Protein AF-A0A928YJD4-F1 (afdb_monomer_lite)

Sequence (168 aa):
MKFSKYKKFLGIEYGDNFQVTIYLFGLRLRGRCLYNLFFGNPLKTNCSIFNLDELLKKKTLFLHPVGVCIAKDAKIGENCSINQNVTIGRGASGFSTIGNNVQIYSGAVIIGDIIIGDNAIIGANAVVTKDVAAKTVVAGVPAKYIREVKDEEIENYLSFHRSKFKNK

Radius of gyration: 21.77 Å; chains: 1; bounding box: 72×55×38 Å

pLDDT: mean 80.34, std 22.34, range [26.28, 98.81]

Secondary structure (DSSP, 8-state):
--------SSEEEEETTTEEEEEETTEEEEES-SHHHHS--HHHHS-EETTHHHHHHTT-EEES-TT-EE-TT-EE-SS-EEETT-EEEB-SS-B-EE-TT-EE-TT-EEESS-EE-TT-EE-TT-EE-S-B-TTEEEETTTTEEEEEPPHHHHHHHHHHHHHHHTT-

Structure (mmCIF, N/CA/C/O backbone):
data_AF-A0A928YJD4-F1
#
_entry.id   AF-A0A928YJD4-F1
#
loop_
_atom_site.group_PDB
_atom_site.id
_atom_site.type_symbol
_atom_site.label_atom_id
_atom_site.label_alt_id
_atom_site.label_comp_id
_atom_site.label_asym_id
_atom_site.label_entity_id
_atom_site.label_seq_id
_atom_site.pdbx_PDB_ins_code
_atom_site.Cartn_x
_atom_site.Cartn_y
_atom_site.Cartn_z
_atom_site.occupancy
_atom_site.B_iso_or_equiv
_atom_site.auth_seq_id
_atom_site.auth_comp_id
_atom_site.auth_asym_id
_atom_site.auth_atom_id
_atom_site.pdbx_PDB_model_num
ATOM 1 N N . MET A 1 1 ? 54.252 40.297 3.773 1.00 35.91 1 MET A N 1
ATOM 2 C CA . MET A 1 1 ? 54.087 39.694 5.115 1.00 35.91 1 MET A CA 1
ATOM 3 C C . MET A 1 1 ? 53.262 38.421 4.966 1.00 35.91 1 MET A C 1
ATOM 5 O O . MET A 1 1 ? 52.223 38.463 4.321 1.00 35.91 1 MET A O 1
ATOM 9 N N . LYS A 1 2 ? 53.789 37.283 5.422 1.00 29.70 2 LYS A N 1
ATOM 10 C CA . LYS A 1 2 ? 53.313 35.918 5.141 1.00 29.70 2 LYS A CA 1
ATOM 11 C C . LYS A 1 2 ? 52.418 35.398 6.287 1.00 29.70 2 LYS A C 1
ATOM 13 O O . LYS A 1 2 ? 52.739 35.638 7.441 1.00 29.70 2 LYS A O 1
ATOM 18 N N . PHE A 1 3 ? 51.398 34.625 5.893 1.00 30.58 3 PHE A N 1
ATOM 19 C CA . PHE A 1 3 ? 50.602 33.597 6.602 1.00 30.58 3 PHE A CA 1
ATOM 20 C C . PHE A 1 3 ? 49.671 33.944 7.782 1.00 30.58 3 PHE A C 1
ATOM 22 O O . PHE A 1 3 ? 50.121 34.328 8.851 1.00 30.58 3 PHE A O 1
ATOM 29 N N . SER A 1 4 ? 48.375 33.625 7.597 1.00 26.28 4 SER A N 1
ATOM 30 C CA . SER A 1 4 ? 47.417 32.992 8.544 1.00 26.28 4 SER A CA 1
ATOM 31 C C . SER A 1 4 ? 46.006 33.197 7.953 1.00 26.28 4 SER A C 1
ATOM 33 O O . SER A 1 4 ? 45.626 34.330 7.696 1.00 26.28 4 SER A O 1
ATOM 35 N N . LYS A 1 5 ? 45.166 32.226 7.578 1.00 29.05 5 LYS A N 1
ATOM 36 C CA . LYS A 1 5 ? 44.836 30.898 8.107 1.00 29.05 5 LYS A CA 1
ATOM 37 C C . LYS A 1 5 ? 44.146 30.125 6.966 1.00 29.05 5 LYS A C 1
ATOM 39 O O . LYS A 1 5 ? 43.297 30.692 6.281 1.00 29.05 5 LYS A O 1
ATOM 44 N N . TYR A 1 6 ? 44.511 28.862 6.770 1.00 37.88 6 TYR A N 1
ATOM 45 C CA . TYR A 1 6 ? 43.876 27.883 5.879 1.00 37.88 6 TYR A CA 1
ATOM 46 C C . TYR A 1 6 ? 42.347 28.083 5.738 1.00 37.88 6 TYR A C 1
ATOM 48 O O . TYR A 1 6 ? 41.599 27.841 6.683 1.00 37.88 6 TYR A O 1
ATOM 56 N N . LYS A 1 7 ? 41.868 28.530 4.568 1.00 35.06 7 LYS A N 1
ATOM 57 C CA . LYS A 1 7 ? 40.436 28.707 4.262 1.00 35.06 7 LYS A CA 1
ATOM 58 C C . LYS A 1 7 ? 40.014 27.665 3.224 1.00 35.06 7 LYS A C 1
ATOM 60 O O . LYS A 1 7 ? 40.430 27.746 2.077 1.00 35.06 7 LYS A O 1
ATOM 65 N N . LYS A 1 8 ? 39.169 26.722 3.661 1.00 44.34 8 LYS A N 1
ATOM 66 C CA . LYS A 1 8 ? 38.618 25.555 2.935 1.00 44.34 8 LYS A CA 1
ATOM 67 C C . LYS A 1 8 ? 39.629 24.431 2.659 1.00 44.34 8 LYS A C 1
ATOM 69 O O . LYS A 1 8 ? 39.997 24.166 1.524 1.00 44.34 8 LYS A O 1
ATOM 74 N N . PHE A 1 9 ? 40.032 23.735 3.724 1.00 40.22 9 PHE A N 1
ATOM 75 C CA . PHE A 1 9 ? 40.804 22.486 3.631 1.00 40.22 9 PHE A CA 1
ATOM 76 C C . PHE A 1 9 ? 39.938 21.270 3.221 1.00 40.22 9 PHE A C 1
ATOM 78 O O . PHE A 1 9 ? 40.471 20.263 2.780 1.00 40.22 9 PHE A O 1
ATOM 85 N N . LEU A 1 10 ? 38.607 21.391 3.281 1.00 41.84 10 LEU A N 1
ATOM 86 C CA . LEU A 1 10 ? 37.618 20.537 2.614 1.00 41.84 10 LEU A CA 1
ATOM 87 C C . LEU A 1 10 ? 36.342 21.368 2.421 1.00 41.84 10 LEU A C 1
ATOM 89 O O . LEU A 1 10 ? 35.872 22.007 3.362 1.00 41.84 10 LEU A O 1
ATOM 93 N N . GLY A 1 11 ? 35.801 21.401 1.205 1.00 51.91 11 GLY A N 1
ATOM 94 C CA . GLY A 1 11 ? 34.520 22.043 0.900 1.00 51.91 11 GLY A CA 1
ATOM 95 C C . GLY A 1 11 ? 33.607 21.068 0.166 1.00 51.91 11 GLY A C 1
ATOM 96 O O . GLY A 1 11 ? 34.060 20.409 -0.772 1.00 51.91 11 GLY A O 1
ATOM 97 N N . ILE A 1 12 ? 32.349 20.975 0.600 1.00 52.62 12 ILE A N 1
ATOM 98 C CA . ILE A 1 12 ? 31.323 20.109 0.005 1.00 52.62 12 ILE A CA 1
ATOM 99 C C . ILE A 1 12 ? 30.149 20.988 -0.430 1.00 52.62 12 ILE A C 1
ATOM 101 O O . ILE A 1 12 ? 29.623 21.756 0.374 1.00 52.62 12 ILE A O 1
ATOM 105 N N . GLU A 1 13 ? 29.750 20.869 -1.695 1.00 52.25 13 GLU A N 1
ATOM 106 C CA . GLU A 1 13 ? 28.587 21.554 -2.276 1.00 52.25 13 GLU A CA 1
ATOM 107 C C . GLU A 1 13 ? 27.584 20.516 -2.813 1.00 52.25 13 GLU A C 1
ATOM 109 O O . GLU A 1 13 ? 27.987 19.525 -3.436 1.00 52.25 13 GLU A O 1
ATOM 114 N N . TYR A 1 14 ? 26.287 20.753 -2.580 1.00 47.59 14 TYR A N 1
ATOM 115 C CA . TYR A 1 14 ? 25.173 19.866 -2.950 1.00 47.59 14 TYR A CA 1
ATOM 116 C C . TYR A 1 14 ? 24.303 20.509 -4.040 1.00 47.59 14 TYR A C 1
ATOM 118 O O . TYR A 1 14 ? 24.065 21.714 -3.991 1.00 47.59 14 TYR A O 1
ATOM 126 N N . GLY A 1 15 ? 23.817 19.717 -5.003 1.00 44.88 15 GLY A N 1
ATOM 127 C CA . GLY A 1 15 ? 22.905 20.180 -6.060 1.00 44.88 15 GLY A CA 1
ATOM 128 C C . GLY A 1 15 ? 21.689 19.273 -6.264 1.00 44.88 15 GLY A C 1
ATOM 129 O O . GLY A 1 15 ? 21.707 18.102 -5.880 1.00 44.88 15 GLY A O 1
ATOM 130 N N . ASP A 1 16 ? 20.664 19.803 -6.933 1.00 39.81 16 ASP A N 1
ATOM 131 C CA . ASP A 1 16 ? 19.288 19.267 -7.009 1.00 39.81 16 ASP A CA 1
ATOM 132 C C . ASP A 1 16 ? 19.134 17.868 -7.647 1.00 39.81 16 ASP A C 1
ATOM 134 O O . ASP A 1 16 ? 18.070 17.263 -7.580 1.00 39.81 16 ASP A O 1
ATOM 138 N N . ASN A 1 17 ? 20.204 17.304 -8.219 1.00 43.38 17 ASN A N 1
ATOM 139 C CA . ASN A 1 17 ? 20.216 16.003 -8.902 1.00 43.38 17 ASN A CA 1
ATOM 140 C C . ASN A 1 17 ? 21.180 14.986 -8.261 1.00 43.38 17 ASN A C 1
ATOM 142 O O . ASN A 1 17 ? 21.879 14.262 -8.972 1.00 43.38 17 ASN A O 1
ATOM 146 N N . PHE A 1 18 ? 21.259 14.950 -6.924 1.00 51.97 18 PHE A N 1
ATOM 147 C CA . PHE A 1 18 ? 22.131 14.032 -6.162 1.00 51.97 18 PHE A CA 1
ATOM 148 C C . PHE A 1 18 ? 23.622 14.129 -6.532 1.00 51.97 18 PHE A C 1
ATOM 150 O O . PHE A 1 18 ? 24.382 13.170 -6.397 1.00 51.97 18 PHE A O 1
ATOM 157 N N . GLN A 1 19 ? 24.056 15.292 -7.016 1.00 48.22 19 GLN A N 1
ATOM 158 C CA . GLN A 1 19 ? 25.456 15.534 -7.339 1.00 48.22 19 GLN A CA 1
ATOM 159 C C . GLN A 1 19 ? 26.163 16.112 -6.119 1.00 48.22 19 GLN A C 1
ATOM 161 O O . GLN A 1 19 ? 25.712 17.108 -5.551 1.00 48.22 19 GLN A O 1
ATOM 166 N N . VAL A 1 20 ? 27.289 15.501 -5.753 1.00 48.06 20 VAL A N 1
ATOM 167 C CA . VAL A 1 20 ? 28.187 16.025 -4.723 1.00 48.06 20 VAL A CA 1
ATOM 168 C C . VAL A 1 20 ? 29.461 16.491 -5.412 1.00 48.06 20 VAL A C 1
ATOM 170 O O . VAL A 1 20 ? 30.104 15.730 -6.141 1.00 48.06 20 VAL A O 1
ATOM 173 N N . THR A 1 21 ? 29.815 17.760 -5.204 1.00 52.34 21 THR A N 1
ATOM 174 C CA . THR A 1 21 ? 31.111 18.297 -5.633 1.00 52.34 21 THR A CA 1
ATOM 175 C C . THR A 1 21 ? 32.019 18.396 -4.417 1.00 52.34 21 THR A C 1
ATOM 177 O O . THR A 1 21 ? 31.687 19.082 -3.450 1.00 52.34 21 THR A O 1
ATOM 180 N N . ILE A 1 22 ? 33.162 17.710 -4.476 1.00 60.25 22 ILE A N 1
ATOM 181 C CA . ILE A 1 22 ? 34.189 17.750 -3.433 1.00 60.25 22 ILE A CA 1
ATOM 182 C C . ILE A 1 22 ? 35.367 18.560 -3.962 1.00 60.25 22 ILE A C 1
ATOM 184 O O . ILE A 1 22 ? 35.885 18.279 -5.047 1.00 60.25 22 ILE A O 1
ATOM 188 N N . TYR A 1 23 ? 35.796 19.549 -3.179 1.00 60.91 23 TYR A N 1
ATOM 189 C CA . TYR A 1 23 ? 37.027 20.292 -3.430 1.00 60.91 23 TYR A CA 1
ATOM 190 C C . TYR A 1 23 ? 38.121 19.748 -2.515 1.00 60.91 23 TYR A C 1
ATOM 192 O O . TYR A 1 23 ? 38.160 20.066 -1.324 1.00 60.91 23 TYR A O 1
ATOM 200 N N . LEU A 1 24 ? 38.996 18.912 -3.080 1.00 46.56 24 LEU A N 1
ATOM 201 C CA . LEU A 1 24 ? 40.164 18.366 -2.392 1.00 46.56 24 LEU A CA 1
ATOM 202 C C . LEU A 1 24 ? 41.413 19.020 -2.986 1.00 46.56 24 LEU A C 1
ATOM 204 O O . LEU A 1 24 ? 41.669 18.869 -4.175 1.00 46.56 24 LEU A O 1
ATOM 208 N N . PHE A 1 25 ? 42.164 19.793 -2.200 1.00 65.88 25 PHE A N 1
ATOM 209 C CA . PHE A 1 25 ? 43.372 20.496 -2.674 1.00 65.88 25 PHE A CA 1
ATOM 210 C C . PHE A 1 25 ? 43.172 21.336 -3.958 1.00 65.88 25 PHE A C 1
ATOM 212 O O . PHE A 1 25 ? 44.081 21.474 -4.769 1.00 65.88 25 PHE A O 1
ATOM 219 N N . GLY A 1 26 ? 41.970 21.884 -4.170 1.00 62.19 26 GLY A N 1
ATOM 220 C CA . GLY A 1 26 ? 41.632 22.656 -5.375 1.00 62.19 26 GLY A CA 1
ATOM 221 C C . GLY A 1 26 ? 41.256 21.818 -6.605 1.00 62.19 26 GLY A C 1
ATOM 222 O O . GLY A 1 26 ? 40.797 22.381 -7.596 1.00 62.19 26 GLY A O 1
ATOM 223 N N . LEU A 1 27 ? 41.361 20.486 -6.540 1.00 50.53 27 LEU A N 1
ATOM 224 C CA . LEU A 1 27 ? 40.818 19.585 -7.556 1.00 50.53 27 LEU A CA 1
ATOM 225 C C . LEU A 1 27 ? 39.299 19.502 -7.404 1.00 50.53 27 LEU A C 1
ATOM 227 O O . LEU A 1 27 ? 38.776 19.182 -6.333 1.00 50.53 27 LEU A O 1
ATOM 231 N N . ARG A 1 28 ? 38.588 19.788 -8.499 1.00 59.25 28 ARG A N 1
ATOM 232 C CA . ARG A 1 28 ? 37.131 19.673 -8.570 1.00 59.25 28 ARG A CA 1
ATOM 233 C C . ARG A 1 28 ? 36.755 18.253 -8.976 1.00 59.25 28 ARG A C 1
ATOM 235 O O . ARG A 1 28 ? 36.777 17.921 -10.159 1.00 59.25 28 ARG A O 1
ATOM 242 N N . LEU A 1 29 ? 36.356 17.437 -8.006 1.00 56.34 29 LEU A N 1
ATOM 243 C CA . LEU A 1 29 ? 35.845 16.094 -8.264 1.00 56.34 29 LEU A CA 1
ATOM 244 C C . LEU A 1 29 ? 34.314 16.130 -8.300 1.00 56.34 29 LEU A C 1
ATOM 246 O O . LEU A 1 29 ? 33.660 16.480 -7.316 1.00 56.34 29 LEU A O 1
ATOM 250 N N . ARG A 1 30 ? 33.743 15.792 -9.461 1.00 55.28 30 ARG A N 1
ATOM 251 C CA . ARG A 1 30 ? 32.298 15.611 -9.655 1.00 55.28 30 ARG A CA 1
ATOM 252 C C . ARG A 1 30 ? 31.994 14.119 -9.656 1.00 55.28 30 ARG A C 1
ATOM 254 O O . ARG A 1 30 ? 32.333 13.423 -10.607 1.00 55.28 30 ARG A O 1
ATOM 261 N N . GLY A 1 31 ? 31.365 13.639 -8.588 1.00 55.47 31 GLY A N 1
ATOM 262 C CA . GLY A 1 31 ? 30.965 12.242 -8.441 1.00 55.47 31 GLY A CA 1
ATOM 263 C C . GLY A 1 31 ? 29.463 12.127 -8.211 1.00 55.47 31 GLY A C 1
ATOM 264 O O . GLY A 1 31 ? 28.865 12.950 -7.520 1.00 55.47 31 GLY A O 1
ATOM 265 N N . ARG A 1 32 ? 28.840 11.092 -8.784 1.00 52.22 32 ARG A N 1
ATOM 266 C CA . ARG A 1 32 ? 27.425 10.771 -8.527 1.00 52.22 32 ARG A CA 1
ATOM 267 C C . ARG A 1 32 ? 27.201 9.949 -7.258 1.00 52.22 32 ARG A C 1
ATOM 269 O O . ARG A 1 32 ? 26.057 9.752 -6.876 1.00 52.22 32 ARG A O 1
ATOM 276 N N . CYS A 1 33 ? 28.244 9.430 -6.614 1.00 49.31 33 CYS A N 1
ATOM 277 C CA . CYS A 1 33 ? 28.039 8.456 -5.550 1.00 49.31 33 CYS A CA 1
ATOM 278 C C . CYS A 1 33 ? 29.249 8.379 -4.622 1.00 49.31 33 CYS A C 1
ATOM 280 O O . CYS A 1 33 ? 30.324 8.014 -5.075 1.00 49.31 33 CYS A O 1
ATOM 282 N N . LEU A 1 34 ? 29.054 8.730 -3.349 1.00 47.16 34 LEU A N 1
ATOM 283 C CA . LEU A 1 34 ? 29.907 8.362 -2.201 1.00 47.16 34 LEU A CA 1
ATOM 284 C C . LEU A 1 34 ? 29.154 8.572 -0.867 1.00 47.16 34 LEU A C 1
ATOM 286 O O . LEU A 1 34 ? 29.487 7.935 0.125 1.00 47.16 34 LEU A O 1
ATOM 290 N N . TYR A 1 35 ? 28.072 9.369 -0.849 1.00 46.03 35 TYR A N 1
ATOM 291 C CA . TYR A 1 35 ? 27.180 9.521 0.315 1.00 46.03 35 TYR A CA 1
ATOM 292 C C . TYR A 1 35 ? 26.395 8.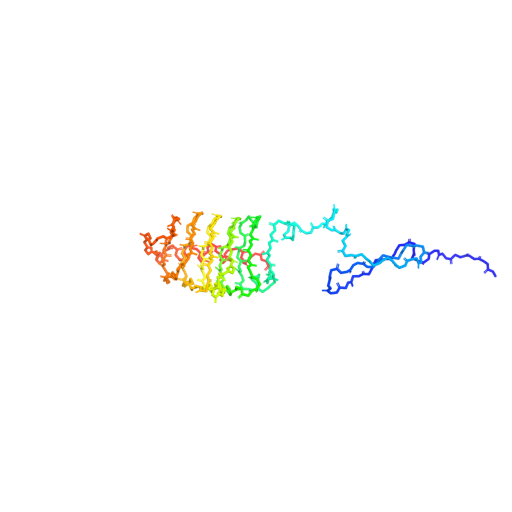237 0.654 1.00 46.03 35 TYR A C 1
ATOM 294 O O . TYR A 1 35 ? 26.284 7.871 1.821 1.00 46.03 35 TYR A O 1
ATOM 302 N N . ASN A 1 36 ? 25.923 7.496 -0.359 1.00 42.41 36 ASN A N 1
ATOM 303 C CA . ASN A 1 36 ? 25.182 6.240 -0.158 1.00 42.41 36 ASN A CA 1
ATOM 304 C C . ASN A 1 36 ? 26.033 5.104 0.430 1.00 42.41 36 ASN A C 1
ATOM 306 O O . ASN A 1 36 ? 25.467 4.152 0.951 1.00 42.41 36 ASN A O 1
ATOM 310 N N . LEU A 1 37 ? 27.366 5.199 0.350 1.00 44.31 37 LEU A N 1
ATOM 311 C CA . LEU A 1 37 ? 28.264 4.153 0.840 1.00 44.31 37 LEU A CA 1
ATOM 312 C C . LEU A 1 37 ? 28.470 4.219 2.362 1.00 44.31 37 LEU A C 1
ATOM 314 O O . LEU A 1 37 ? 28.763 3.197 2.969 1.00 44.31 37 LEU A O 1
ATOM 318 N N . PHE A 1 38 ? 28.289 5.395 2.981 1.00 41.34 38 PHE A N 1
ATOM 319 C CA . PHE A 1 38 ? 28.562 5.584 4.412 1.00 41.34 38 PHE A CA 1
ATOM 320 C C . PHE A 1 38 ? 27.392 6.168 5.222 1.00 41.34 38 PHE A C 1
ATOM 322 O O . PHE A 1 38 ? 27.296 5.865 6.406 1.00 41.34 38 PHE A O 1
ATOM 329 N N . PHE A 1 39 ? 26.486 6.962 4.629 1.00 45.75 39 PHE A N 1
ATOM 330 C CA . PHE A 1 39 ? 25.433 7.674 5.382 1.00 45.75 39 PHE A CA 1
ATOM 331 C C . PHE A 1 39 ? 24.100 7.817 4.617 1.00 45.75 39 PHE A C 1
ATOM 333 O O . PHE A 1 39 ? 23.319 8.733 4.873 1.00 45.75 39 PHE A O 1
ATOM 340 N N . GLY A 1 40 ? 23.828 6.924 3.658 1.00 41.41 40 GLY A N 1
ATOM 341 C CA . GLY A 1 40 ? 22.603 6.944 2.856 1.00 41.41 40 GLY A CA 1
ATOM 342 C C . GLY A 1 40 ? 21.338 6.817 3.712 1.00 41.41 40 GLY A C 1
ATOM 343 O O . GLY A 1 40 ? 21.230 5.941 4.564 1.00 41.41 40 GLY A O 1
ATOM 344 N N . ASN A 1 41 ? 20.366 7.694 3.465 1.00 44.66 41 ASN A N 1
ATOM 345 C CA . ASN A 1 41 ? 19.054 7.690 4.109 1.00 44.66 41 ASN A CA 1
ATOM 346 C C . ASN A 1 41 ? 18.402 6.292 3.933 1.00 44.66 41 ASN A C 1
ATOM 348 O O . ASN A 1 41 ? 18.209 5.888 2.784 1.00 44.66 41 ASN A O 1
ATOM 352 N N . PRO A 1 42 ? 18.070 5.534 5.000 1.00 43.47 42 PRO A N 1
ATOM 353 C CA . PRO A 1 42 ? 17.658 4.122 4.904 1.00 43.47 42 PRO A CA 1
ATOM 354 C C . PRO A 1 42 ? 16.375 3.892 4.087 1.00 43.47 42 PRO A C 1
ATOM 356 O O . PRO A 1 42 ? 16.111 2.783 3.627 1.00 43.47 42 PRO A O 1
ATOM 359 N N . LEU A 1 43 ? 15.597 4.953 3.858 1.00 41.31 43 LEU A N 1
ATOM 360 C CA . LEU A 1 43 ? 14.422 4.944 2.986 1.00 41.31 43 LEU A CA 1
ATOM 361 C C . LEU A 1 43 ? 14.766 5.016 1.486 1.00 41.31 43 LEU A C 1
ATOM 363 O O . LEU A 1 43 ? 13.920 4.690 0.665 1.00 41.31 43 LEU A O 1
ATOM 367 N N . LYS A 1 44 ? 15.987 5.431 1.114 1.00 43.75 44 LYS A N 1
ATOM 368 C CA . LYS A 1 44 ? 16.474 5.465 -0.281 1.00 43.75 44 LYS A CA 1
ATOM 369 C C . LYS A 1 44 ? 17.303 4.237 -0.666 1.00 43.75 44 LYS A C 1
ATOM 371 O O . LYS A 1 44 ? 17.504 4.013 -1.853 1.00 43.75 44 LYS A O 1
ATOM 376 N N . THR A 1 45 ? 17.800 3.459 0.297 1.00 50.19 45 THR A N 1
ATOM 377 C CA . THR A 1 45 ? 18.608 2.256 0.024 1.00 50.19 45 THR A CA 1
ATOM 378 C C . THR A 1 45 ? 17.766 0.986 -0.091 1.00 50.19 45 THR A C 1
ATOM 380 O O . THR A 1 45 ? 18.142 0.091 -0.839 1.00 50.19 45 THR A O 1
ATOM 383 N N . ASN A 1 46 ? 16.619 0.924 0.597 1.00 60.97 46 ASN A N 1
ATOM 384 C CA . ASN A 1 46 ? 15.783 -0.281 0.667 1.00 60.97 46 ASN A CA 1
ATOM 385 C C . ASN A 1 46 ? 14.398 -0.131 0.023 1.00 60.97 46 ASN A C 1
ATOM 387 O O . ASN A 1 46 ? 13.662 -1.113 -0.052 1.00 60.97 46 ASN A O 1
ATOM 391 N N . CYS A 1 47 ? 14.021 1.078 -0.402 1.00 70.56 47 CYS A N 1
ATOM 392 C CA . CYS A 1 47 ? 12.699 1.379 -0.949 1.00 70.56 47 CYS A CA 1
ATOM 393 C C . CYS A 1 47 ? 12.844 2.218 -2.221 1.00 70.56 47 CYS A C 1
ATOM 395 O O . CYS A 1 47 ? 13.689 3.110 -2.298 1.00 70.56 47 CYS A O 1
ATOM 397 N N . SER A 1 48 ? 11.988 1.966 -3.207 1.00 81.81 48 SER A N 1
ATOM 398 C CA . SER A 1 48 ? 11.911 2.749 -4.443 1.00 81.81 48 SER A CA 1
ATOM 399 C C . SER A 1 48 ? 10.605 3.531 -4.457 1.00 81.81 48 SER A C 1
ATOM 401 O O . SER A 1 48 ? 9.607 3.049 -4.979 1.00 81.81 48 SER A O 1
ATOM 403 N N . ILE A 1 49 ? 10.587 4.723 -3.855 1.00 83.38 49 ILE A N 1
ATOM 404 C CA . ILE A 1 49 ? 9.394 5.581 -3.775 1.00 83.38 49 ILE A CA 1
ATOM 405 C C . ILE A 1 49 ? 9.734 6.946 -4.378 1.00 83.38 49 ILE A C 1
ATOM 407 O O . ILE A 1 49 ? 10.384 7.770 -3.738 1.00 83.38 49 ILE A O 1
ATOM 411 N N . PHE A 1 50 ? 9.306 7.190 -5.619 1.00 78.31 50 PHE A N 1
ATOM 412 C CA . PHE A 1 50 ? 9.655 8.418 -6.347 1.00 78.31 50 PHE A CA 1
ATOM 413 C C . PHE A 1 50 ? 8.926 9.666 -5.822 1.00 78.31 50 PHE A C 1
ATOM 415 O O . PHE A 1 50 ? 9.540 10.726 -5.741 1.00 78.31 50 PHE A O 1
ATOM 422 N N . ASN A 1 51 ? 7.659 9.540 -5.407 1.00 82.12 51 ASN A N 1
ATOM 423 C CA . ASN A 1 51 ? 6.816 10.671 -4.981 1.00 82.12 51 ASN A CA 1
ATOM 424 C C . ASN A 1 51 ? 6.650 10.748 -3.452 1.00 82.12 51 ASN A C 1
ATOM 426 O O . ASN A 1 51 ? 5.582 11.096 -2.954 1.00 82.12 51 ASN A O 1
ATOM 430 N N . LEU A 1 52 ? 7.685 10.388 -2.683 1.00 82.31 52 LEU A N 1
ATOM 431 C CA . LEU A 1 52 ? 7.576 10.228 -1.225 1.00 82.31 52 LEU A CA 1
ATOM 432 C C . LEU A 1 52 ? 7.028 11.481 -0.517 1.00 82.31 52 LEU A C 1
ATOM 434 O O . LEU A 1 52 ? 6.134 11.356 0.316 1.00 82.31 52 LEU A O 1
ATOM 438 N N . ASP A 1 53 ? 7.504 12.678 -0.867 1.00 82.50 53 ASP A N 1
ATOM 439 C CA . ASP A 1 53 ? 7.067 13.927 -0.224 1.00 82.50 53 ASP A CA 1
ATOM 440 C C . ASP A 1 53 ? 5.574 14.215 -0.445 1.00 82.50 53 ASP A C 1
ATOM 442 O O . ASP A 1 53 ? 4.886 14.699 0.455 1.00 82.50 53 ASP A O 1
ATOM 446 N N . GLU A 1 54 ? 5.050 13.897 -1.631 1.00 86.38 54 GLU A N 1
ATOM 447 C CA . GLU A 1 54 ? 3.622 14.018 -1.937 1.00 86.38 54 GLU A CA 1
ATOM 448 C C . GLU A 1 54 ? 2.801 13.025 -1.109 1.00 86.38 54 GLU A C 1
ATOM 450 O O . GLU A 1 54 ? 1.802 13.401 -0.494 1.00 86.38 54 GLU A O 1
ATOM 455 N N . LEU A 1 55 ? 3.253 11.770 -1.035 1.00 88.00 55 LEU A N 1
ATOM 456 C CA . LEU A 1 55 ? 2.579 10.722 -0.269 1.00 88.00 55 LEU A CA 1
ATOM 457 C C . LEU A 1 55 ? 2.542 11.048 1.228 1.00 88.00 55 LEU A C 1
ATOM 459 O O . LEU A 1 55 ? 1.516 10.837 1.877 1.00 88.00 55 LEU A O 1
ATOM 463 N N . LEU A 1 56 ? 3.618 11.627 1.771 1.00 86.94 56 LEU A N 1
ATOM 464 C CA . LEU A 1 56 ? 3.662 12.095 3.157 1.00 86.94 56 LEU A CA 1
ATOM 465 C C . LEU A 1 56 ? 2.692 13.263 3.404 1.00 86.94 56 LEU A C 1
ATOM 467 O O . LEU A 1 56 ? 2.013 13.269 4.431 1.00 86.94 56 LEU A O 1
ATOM 471 N N . LYS A 1 57 ? 2.558 14.213 2.464 1.00 89.50 57 LYS A N 1
ATOM 472 C CA . LYS A 1 57 ? 1.553 15.297 2.548 1.00 89.50 57 LYS A CA 1
ATOM 473 C C . LYS A 1 57 ? 0.121 14.763 2.519 1.00 89.50 57 LYS A C 1
ATOM 475 O O . LYS A 1 57 ? -0.720 15.240 3.275 1.00 89.50 57 LYS A O 1
ATOM 480 N N . LYS A 1 58 ? -0.130 13.725 1.718 1.00 93.88 58 LYS A N 1
ATOM 481 C CA . LYS A 1 58 ? -1.396 12.972 1.669 1.00 93.88 58 LYS A CA 1
ATOM 482 C C . LYS A 1 58 ? -1.627 12.072 2.889 1.00 93.88 58 LYS A C 1
ATOM 484 O O . LYS A 1 58 ? -2.585 11.302 2.917 1.00 93.88 58 LYS A O 1
ATOM 489 N N . LYS A 1 59 ? -0.759 12.159 3.904 1.00 94.12 59 LYS A N 1
ATOM 490 C CA . LYS A 1 59 ? -0.811 11.366 5.136 1.00 94.12 59 LYS A CA 1
ATOM 491 C C . LYS A 1 59 ? -0.738 9.862 4.866 1.00 94.12 59 LYS A C 1
ATOM 493 O O . LYS A 1 59 ? -1.344 9.090 5.590 1.00 94.12 59 LYS A O 1
ATOM 498 N N . THR A 1 60 ? -0.000 9.433 3.844 1.00 91.62 60 THR A N 1
ATOM 499 C CA . THR A 1 60 ? 0.272 8.004 3.641 1.00 91.62 60 THR A CA 1
ATOM 500 C C . THR A 1 60 ? 1.150 7.495 4.779 1.00 91.62 60 THR A C 1
ATOM 502 O O . THR A 1 60 ? 2.217 8.051 5.057 1.00 91.62 60 THR A O 1
ATOM 505 N N . LEU A 1 61 ? 0.706 6.434 5.442 1.00 91.31 61 LEU A N 1
ATOM 506 C CA . LEU A 1 61 ? 1.426 5.775 6.516 1.00 91.31 61 LEU A CA 1
ATOM 507 C C . LEU A 1 61 ? 2.248 4.610 5.962 1.00 91.31 61 LEU A C 1
ATOM 509 O O . LEU A 1 61 ? 1.700 3.630 5.468 1.00 91.31 61 LEU A O 1
ATOM 513 N N . PHE A 1 62 ? 3.567 4.680 6.113 1.00 90.81 62 PHE A N 1
ATOM 514 C CA . PHE A 1 62 ? 4.450 3.566 5.782 1.00 90.81 62 PHE A CA 1
ATOM 515 C C . PHE A 1 62 ? 4.785 2.756 7.037 1.00 90.81 62 PHE A C 1
ATOM 517 O O . PHE A 1 62 ? 5.529 3.218 7.905 1.00 90.81 62 PHE A O 1
ATOM 524 N N . LEU A 1 63 ? 4.235 1.547 7.138 1.00 84.44 63 LEU A N 1
ATOM 525 C CA . LEU A 1 63 ? 4.470 0.630 8.253 1.00 84.44 63 LEU A CA 1
ATOM 526 C C . LEU A 1 63 ? 5.597 -0.330 7.877 1.00 84.44 63 LEU A C 1
ATOM 528 O O . LEU A 1 63 ? 5.442 -1.163 6.993 1.00 84.44 63 LEU A O 1
ATOM 532 N N . HIS A 1 64 ? 6.742 -0.208 8.551 1.00 82.56 64 HIS A N 1
ATOM 533 C CA . HIS A 1 64 ? 7.950 -0.973 8.222 1.00 82.56 64 HIS A CA 1
ATOM 534 C C . HIS A 1 64 ? 8.337 -0.816 6.733 1.00 82.56 64 HIS A C 1
ATOM 536 O O . HIS A 1 64 ? 8.358 -1.798 6.013 1.00 82.56 64 HIS A O 1
ATOM 542 N N . PRO A 1 65 ? 8.664 0.389 6.230 1.00 80.81 65 PRO A N 1
ATOM 543 C CA . PRO A 1 65 ? 8.744 0.695 4.788 1.00 80.81 65 PRO A CA 1
ATOM 544 C C . PRO A 1 65 ? 9.712 -0.152 3.946 1.00 80.81 65 PRO A C 1
ATOM 546 O O . PRO A 1 65 ? 9.740 0.012 2.732 1.00 80.81 65 PRO A O 1
ATOM 549 N N . VAL A 1 66 ? 10.535 -1.003 4.556 1.00 85.75 66 VAL A N 1
ATOM 550 C CA . VAL A 1 66 ? 11.563 -1.810 3.891 1.00 85.75 66 VAL A CA 1
ATOM 551 C C . VAL A 1 66 ? 10.966 -2.559 2.698 1.00 85.75 66 VAL A C 1
ATOM 553 O O . VAL A 1 66 ? 9.902 -3.161 2.815 1.00 85.75 66 VAL A O 1
ATOM 556 N N . GLY A 1 67 ? 11.630 -2.494 1.542 1.00 84.00 67 GLY A N 1
ATOM 557 C CA . GLY A 1 67 ? 11.225 -3.214 0.334 1.00 84.00 67 GLY A CA 1
ATOM 558 C C . GLY A 1 67 ? 10.021 -2.627 -0.405 1.00 84.00 67 GLY A C 1
ATOM 559 O O . GLY A 1 67 ? 9.558 -3.245 -1.359 1.00 84.00 67 GLY A O 1
ATOM 560 N N . VAL A 1 68 ? 9.493 -1.468 0.006 1.00 90.75 68 VAL A N 1
ATOM 561 C CA . VAL A 1 68 ? 8.381 -0.823 -0.707 1.00 90.75 68 VAL A CA 1
ATOM 562 C C . VAL A 1 68 ? 8.860 -0.243 -2.038 1.00 90.75 68 VAL A C 1
ATOM 564 O O . VAL A 1 68 ? 9.778 0.579 -2.083 1.00 90.75 68 VAL A O 1
ATOM 567 N N . CYS A 1 69 ? 8.190 -0.627 -3.120 1.00 92.94 69 CYS A N 1
ATOM 568 C CA . CYS A 1 69 ? 8.448 -0.171 -4.481 1.00 92.94 69 CYS A CA 1
ATOM 569 C C . CYS A 1 69 ? 7.173 0.446 -5.062 1.00 92.94 69 CYS A C 1
ATOM 571 O O . CYS A 1 69 ? 6.187 -0.251 -5.262 1.00 92.94 69 CYS A O 1
ATOM 573 N N . ILE A 1 70 ? 7.183 1.744 -5.354 1.00 92.19 70 ILE A N 1
ATOM 574 C CA . ILE A 1 70 ? 6.055 2.484 -5.926 1.00 92.19 70 ILE A CA 1
ATOM 575 C C . ILE A 1 70 ? 6.525 3.146 -7.217 1.00 92.19 70 ILE A C 1
ATOM 577 O O . ILE A 1 70 ? 7.459 3.951 -7.216 1.00 92.19 70 ILE A O 1
ATOM 581 N N . ALA A 1 71 ? 5.877 2.800 -8.327 1.00 90.31 71 ALA A N 1
ATOM 582 C CA . ALA A 1 71 ? 6.166 3.368 -9.633 1.00 90.31 71 ALA A CA 1
ATOM 583 C C . ALA A 1 71 ? 5.932 4.889 -9.653 1.00 90.31 71 ALA A C 1
ATOM 585 O O . ALA A 1 71 ? 5.024 5.400 -9.000 1.00 90.31 71 ALA A O 1
ATOM 586 N N . LYS A 1 72 ? 6.745 5.611 -10.435 1.00 84.19 72 LYS A N 1
ATOM 587 C CA . LYS A 1 72 ? 6.751 7.082 -10.481 1.00 84.19 72 LYS A CA 1
ATOM 588 C C . LYS A 1 72 ? 5.388 7.702 -10.794 1.00 84.19 72 LYS A C 1
ATOM 590 O O . LYS A 1 72 ? 5.054 8.719 -10.203 1.00 84.19 72 LYS A O 1
ATOM 595 N N . ASP A 1 73 ? 4.617 7.097 -11.687 1.00 89.12 73 ASP A N 1
ATOM 596 C CA . ASP A 1 73 ? 3.343 7.666 -12.138 1.00 89.12 73 ASP A CA 1
ATOM 597 C C . ASP A 1 73 ? 2.125 6.967 -11.505 1.00 89.12 73 ASP A C 1
ATOM 599 O O . ASP A 1 73 ? 0.986 7.217 -11.901 1.00 89.12 73 ASP A O 1
ATOM 603 N N . ALA A 1 74 ? 2.343 6.099 -10.506 1.00 93.38 74 ALA A N 1
ATOM 604 C CA . ALA A 1 74 ? 1.253 5.526 -9.724 1.00 93.38 74 ALA A CA 1
ATOM 605 C C . ALA A 1 74 ? 0.565 6.625 -8.904 1.00 93.38 74 ALA A C 1
ATOM 607 O O . ALA A 1 74 ? 1.217 7.415 -8.214 1.00 93.38 74 ALA A O 1
ATOM 608 N N . LYS A 1 75 ? -0.767 6.662 -8.966 1.00 95.38 75 LYS A N 1
ATOM 609 C CA . LYS A 1 75 ? -1.574 7.629 -8.218 1.00 95.38 75 LYS A CA 1
ATOM 610 C C . LYS A 1 75 ? -2.034 6.984 -6.925 1.00 95.38 75 LYS A C 1
ATOM 612 O O . LYS A 1 75 ? -2.605 5.902 -6.957 1.00 95.38 75 LYS A O 1
ATOM 617 N N . ILE A 1 76 ? -1.798 7.648 -5.799 1.00 97.44 76 ILE A N 1
ATOM 618 C CA . ILE A 1 76 ? -2.248 7.187 -4.483 1.00 97.44 76 ILE A CA 1
ATOM 619 C C . ILE A 1 76 ? -3.025 8.318 -3.812 1.00 97.44 76 ILE A C 1
ATOM 621 O O . ILE A 1 76 ? -2.585 9.478 -3.837 1.00 97.44 76 ILE A O 1
ATOM 625 N N . GLY A 1 77 ? -4.199 7.975 -3.282 1.00 97.69 77 GLY A N 1
ATOM 626 C CA . GLY A 1 77 ? -5.081 8.860 -2.535 1.00 97.69 77 GLY A CA 1
ATOM 627 C C . GLY A 1 77 ? -4.573 9.174 -1.128 1.00 97.69 77 GLY A C 1
ATOM 628 O O . GLY A 1 77 ? -3.409 8.959 -0.784 1.00 97.69 77 GLY A O 1
ATOM 629 N N . GLU A 1 78 ? -5.454 9.730 -0.307 1.00 98.00 78 GLU A N 1
ATOM 630 C CA . GLU A 1 78 ? -5.132 10.162 1.050 1.00 98.00 78 GLU A CA 1
ATOM 631 C C . GLU A 1 78 ? -5.304 9.050 2.086 1.00 98.00 78 GLU A C 1
ATOM 633 O O . GLU A 1 78 ? -6.086 8.116 1.910 1.00 98.00 78 GLU A O 1
ATOM 638 N N . ASN A 1 79 ? -4.590 9.187 3.206 1.00 97.06 79 ASN A N 1
ATOM 639 C CA . ASN A 1 79 ? -4.703 8.327 4.388 1.00 97.06 79 ASN A CA 1
ATOM 640 C C . ASN A 1 79 ? -4.537 6.829 4.094 1.00 97.06 79 ASN A C 1
ATOM 642 O O . ASN A 1 79 ? -5.190 5.997 4.724 1.00 97.06 79 ASN A O 1
ATOM 646 N N . CYS A 1 80 ? -3.713 6.466 3.114 1.00 98.12 80 CYS A N 1
ATOM 647 C CA . CYS A 1 80 ? -3.423 5.067 2.810 1.00 98.12 80 CYS A CA 1
ATOM 648 C C . CYS A 1 80 ? -2.376 4.501 3.772 1.00 98.12 80 CYS A C 1
ATOM 650 O O . CYS A 1 80 ? -1.500 5.232 4.235 1.00 98.12 80 CYS A O 1
ATOM 652 N N . SER A 1 81 ? -2.414 3.194 4.022 1.00 96.94 81 SER A N 1
ATOM 653 C CA . SER A 1 81 ? -1.351 2.481 4.732 1.00 96.94 81 SER A CA 1
ATOM 654 C C . SER A 1 81 ? -0.650 1.498 3.801 1.00 96.94 81 SER A C 1
ATOM 656 O O . SER A 1 81 ? -1.286 0.752 3.058 1.00 96.94 81 SER A O 1
ATOM 658 N N . ILE A 1 82 ? 0.682 1.525 3.818 1.00 96.69 82 ILE A N 1
ATOM 659 C CA . ILE A 1 82 ? 1.531 0.688 2.969 1.00 96.69 82 ILE A CA 1
ATOM 660 C C . ILE A 1 82 ? 2.550 -0.021 3.855 1.00 96.69 82 ILE A C 1
ATOM 662 O O . ILE A 1 82 ? 3.389 0.621 4.493 1.00 96.69 82 ILE A O 1
ATOM 666 N N . ASN A 1 83 ? 2.465 -1.347 3.893 1.00 96.19 83 ASN A N 1
ATOM 667 C CA . ASN A 1 83 ? 3.363 -2.190 4.675 1.00 96.19 83 ASN A CA 1
ATOM 668 C C . ASN A 1 83 ? 4.658 -2.549 3.920 1.00 96.19 83 ASN A C 1
ATOM 670 O O . ASN A 1 83 ? 4.813 -2.242 2.738 1.00 96.19 83 ASN A O 1
ATOM 674 N N . GLN A 1 84 ? 5.581 -3.247 4.592 1.00 92.44 84 GLN A N 1
ATOM 675 C CA . GLN A 1 84 ? 6.831 -3.738 4.004 1.00 92.44 84 GLN A CA 1
ATOM 676 C C . GLN A 1 84 ? 6.617 -4.564 2.731 1.00 92.44 84 GLN A C 1
ATOM 678 O O . GLN A 1 84 ? 5.636 -5.301 2.601 1.00 92.44 84 GLN A O 1
ATOM 683 N N . ASN A 1 85 ? 7.597 -4.513 1.831 1.00 95.75 85 ASN A N 1
ATOM 684 C CA . ASN A 1 85 ? 7.685 -5.319 0.610 1.00 95.75 85 ASN A CA 1
ATOM 685 C C . ASN A 1 85 ? 6.498 -5.170 -0.359 1.00 95.75 85 ASN A C 1
ATOM 687 O O . ASN A 1 85 ? 6.313 -6.009 -1.239 1.00 95.75 85 ASN A O 1
ATOM 691 N N . VAL A 1 86 ? 5.684 -4.124 -0.215 1.00 97.69 86 VAL A N 1
ATOM 692 C CA . VAL A 1 86 ? 4.607 -3.834 -1.164 1.00 97.69 86 VAL A CA 1
ATOM 693 C C . VAL A 1 86 ? 5.191 -3.323 -2.479 1.00 97.69 86 VAL A C 1
ATOM 695 O O . VAL A 1 86 ? 6.040 -2.432 -2.488 1.00 97.69 86 VAL A O 1
ATOM 698 N N . THR A 1 87 ? 4.693 -3.845 -3.597 1.00 96.62 87 THR A N 1
ATOM 699 C CA . THR A 1 87 ? 5.010 -3.350 -4.939 1.00 96.62 87 THR A CA 1
ATOM 700 C C . THR A 1 87 ? 3.763 -2.767 -5.593 1.00 96.62 87 THR A C 1
ATOM 702 O O . THR A 1 87 ? 2.804 -3.487 -5.841 1.00 96.62 87 THR A O 1
ATOM 705 N N . ILE A 1 88 ? 3.790 -1.477 -5.923 1.00 96.19 88 ILE A N 1
ATOM 706 C CA . ILE A 1 88 ? 2.816 -0.797 -6.785 1.00 96.19 88 ILE A CA 1
ATOM 707 C C . ILE A 1 88 ? 3.530 -0.515 -8.106 1.00 96.19 88 ILE A C 1
ATOM 709 O O . ILE A 1 88 ? 4.252 0.473 -8.255 1.00 96.19 88 ILE A O 1
ATOM 713 N N . GLY A 1 89 ? 3.415 -1.465 -9.028 1.00 88.75 89 GLY A N 1
ATOM 714 C CA . GLY A 1 89 ? 4.200 -1.534 -10.253 1.00 88.75 89 GLY A CA 1
ATOM 715 C C . GLY A 1 89 ? 3.465 -1.030 -11.493 1.00 88.75 89 GLY A C 1
ATOM 716 O O . GLY A 1 89 ? 2.244 -0.889 -11.529 1.00 88.75 89 GLY A O 1
ATOM 717 N N . ARG A 1 90 ? 4.239 -0.800 -12.557 1.00 87.00 90 ARG A N 1
ATOM 718 C CA . ARG A 1 90 ? 3.716 -0.504 -13.895 1.00 87.00 90 ARG A CA 1
ATOM 719 C C . ARG A 1 90 ? 3.282 -1.806 -14.572 1.00 87.00 90 ARG A C 1
ATOM 721 O O . ARG A 1 90 ? 4.073 -2.745 -14.643 1.00 87.00 90 ARG A O 1
ATOM 728 N N . GLY A 1 91 ? 2.064 -1.852 -15.101 1.00 80.12 91 GLY A N 1
ATOM 729 C CA . GLY A 1 91 ? 1.635 -2.920 -16.007 1.00 80.12 91 GLY A CA 1
ATOM 730 C C . GLY A 1 91 ? 2.002 -2.633 -17.464 1.00 80.12 91 GLY A C 1
ATOM 731 O O . GLY A 1 91 ? 2.546 -1.580 -17.791 1.00 80.12 91 GLY A O 1
ATOM 732 N N . ALA A 1 92 ? 1.657 -3.545 -18.375 1.00 80.19 92 ALA A N 1
ATOM 733 C CA . ALA A 1 92 ? 1.796 -3.284 -19.812 1.00 80.19 92 ALA A CA 1
ATOM 734 C C . ALA A 1 92 ? 0.983 -2.051 -20.251 1.00 80.19 92 ALA A C 1
ATOM 736 O O . ALA A 1 92 ? 1.453 -1.262 -21.067 1.00 80.19 92 ALA A O 1
ATOM 737 N N . SER A 1 93 ? -0.196 -1.874 -19.653 1.00 80.38 93 SER A N 1
ATOM 738 C CA . SER A 1 93 ? -1.198 -0.886 -20.058 1.00 80.38 93 SER A CA 1
ATOM 739 C C . SER A 1 93 ? -1.089 0.472 -19.353 1.00 80.38 93 SER A C 1
ATOM 741 O O . SER A 1 93 ? -1.729 1.414 -19.794 1.00 80.38 93 SER A O 1
ATOM 743 N N . GLY A 1 94 ? -0.294 0.603 -18.280 1.00 89.69 94 GLY A N 1
ATOM 744 C CA . GLY A 1 94 ? -0.219 1.848 -17.505 1.00 89.69 94 GLY A CA 1
ATOM 745 C C . GLY A 1 94 ? 0.121 1.652 -16.027 1.00 89.69 94 GLY A C 1
ATOM 746 O O . GLY A 1 94 ? 0.823 0.702 -15.659 1.00 89.69 94 GLY A O 1
ATOM 747 N N . PHE A 1 95 ? -0.344 2.582 -15.192 1.00 92.19 95 PHE A N 1
ATOM 748 C CA . PHE A 1 95 ? -0.026 2.678 -13.766 1.00 92.19 95 PHE A CA 1
ATOM 749 C C . PHE A 1 95 ? -1.288 2.580 -12.918 1.00 92.19 95 PHE A C 1
ATOM 751 O O . PHE A 1 95 ? -2.329 3.112 -13.286 1.00 92.19 95 PHE A O 1
ATOM 758 N N . SER A 1 96 ? -1.179 1.953 -11.751 1.00 95.00 96 SER A N 1
ATOM 759 C CA . SER A 1 96 ? -2.333 1.772 -10.877 1.00 95.00 96 SER A CA 1
ATOM 760 C C . SER A 1 96 ? -2.766 3.086 -10.225 1.00 95.00 96 SER A C 1
ATOM 762 O O . SER A 1 96 ? -1.938 3.937 -9.876 1.00 95.00 96 SER A O 1
ATOM 764 N N . THR A 1 97 ? -4.074 3.220 -10.025 1.00 97.06 97 THR A N 1
ATOM 765 C CA . THR A 1 97 ? -4.694 4.305 -9.264 1.00 97.06 97 THR A CA 1
ATOM 766 C C . THR A 1 97 ? -5.285 3.737 -7.980 1.00 97.06 97 THR A C 1
ATOM 768 O O . THR A 1 97 ? -6.196 2.916 -8.013 1.00 97.06 97 THR A O 1
ATOM 771 N N . ILE A 1 98 ? -4.757 4.171 -6.841 1.00 98.31 98 ILE A N 1
ATOM 772 C CA . ILE A 1 98 ? -5.198 3.785 -5.503 1.00 98.31 98 ILE A CA 1
ATOM 773 C C . ILE A 1 98 ? -6.051 4.914 -4.925 1.00 98.31 98 ILE A C 1
ATOM 775 O O . ILE A 1 98 ? -5.610 6.065 -4.896 1.00 98.31 98 ILE A O 1
ATOM 779 N N . GLY A 1 99 ? -7.256 4.575 -4.472 1.00 98.50 99 GLY A N 1
ATOM 780 C CA . GLY A 1 99 ? -8.186 5.478 -3.802 1.00 98.50 99 GLY A CA 1
ATOM 781 C C . GLY A 1 99 ? -7.735 5.902 -2.402 1.00 98.50 99 GLY A C 1
ATOM 782 O O . GLY A 1 99 ? -6.574 5.765 -2.021 1.00 98.50 99 GLY A O 1
ATOM 783 N N . ASN A 1 100 ? -8.670 6.435 -1.625 1.00 98.69 100 ASN A N 1
ATOM 784 C CA . ASN A 1 100 ? -8.447 6.921 -0.266 1.00 98.69 100 ASN A CA 1
ATOM 785 C C . ASN A 1 100 ? -8.629 5.815 0.776 1.00 98.69 100 ASN A C 1
ATOM 787 O O . ASN A 1 100 ? -9.440 4.905 0.606 1.00 98.69 100 ASN A O 1
ATOM 791 N N . ASN A 1 101 ? -7.928 5.937 1.904 1.00 98.38 101 ASN A N 1
ATOM 792 C CA . ASN A 1 101 ? -8.039 5.039 3.059 1.00 98.38 101 ASN A CA 1
ATOM 793 C C . ASN A 1 101 ? -7.759 3.561 2.724 1.00 98.38 101 ASN A C 1
ATOM 795 O O . ASN A 1 101 ? -8.250 2.661 3.407 1.00 98.38 101 ASN A O 1
ATOM 799 N N . VAL A 1 102 ? -7.009 3.303 1.651 1.00 98.69 102 VAL A N 1
ATOM 800 C CA . VAL A 1 102 ? -6.684 1.944 1.224 1.00 98.69 102 VAL A CA 1
ATOM 801 C C . VAL A 1 102 ? -5.605 1.379 2.136 1.00 98.69 102 VAL A C 1
ATOM 803 O O . VAL A 1 102 ? -4.614 2.046 2.441 1.00 98.69 102 VAL A O 1
ATOM 806 N N . GLN A 1 103 ? -5.798 0.133 2.555 1.00 98.56 103 GLN A N 1
ATOM 807 C CA . GLN A 1 103 ? -4.849 -0.591 3.393 1.00 98.56 103 GLN A CA 1
ATOM 808 C C . GLN A 1 103 ? -4.163 -1.667 2.558 1.00 98.56 103 GLN A C 1
ATOM 810 O O . GLN A 1 103 ? -4.823 -2.579 2.057 1.00 98.56 103 GLN A O 1
ATOM 815 N N . ILE A 1 104 ? -2.843 -1.563 2.394 1.00 98.56 104 ILE A N 1
ATOM 816 C CA . ILE A 1 104 ? -2.051 -2.485 1.578 1.00 98.56 104 ILE A CA 1
ATOM 817 C C . ILE A 1 104 ? -1.078 -3.242 2.479 1.00 98.56 104 ILE A C 1
ATOM 819 O O . ILE A 1 104 ? -0.066 -2.700 2.935 1.00 98.56 104 ILE A O 1
ATOM 823 N N . TYR A 1 105 ? -1.398 -4.509 2.742 1.00 98.31 105 TYR A N 1
ATOM 824 C CA . TYR A 1 105 ? -0.624 -5.350 3.645 1.00 98.31 105 TYR A CA 1
ATOM 825 C C . TYR A 1 105 ? 0.636 -5.930 2.995 1.00 98.31 105 TYR A C 1
ATOM 827 O O . TYR A 1 105 ? 0.840 -5.902 1.782 1.00 98.31 105 TYR A O 1
ATOM 835 N N . SER A 1 106 ? 1.512 -6.438 3.859 1.00 98.12 106 SER A N 1
ATOM 836 C CA . SER A 1 106 ? 2.900 -6.765 3.554 1.00 98.12 106 SER A CA 1
ATOM 837 C C . SER A 1 106 ? 3.040 -7.705 2.354 1.00 98.12 106 SER A C 1
ATOM 839 O O . SER A 1 106 ? 2.316 -8.694 2.244 1.00 98.12 106 SER A O 1
ATOM 841 N N . GLY A 1 107 ? 3.987 -7.408 1.464 1.00 97.62 107 GLY A N 1
ATOM 842 C CA . GLY A 1 107 ? 4.284 -8.245 0.297 1.00 97.62 107 GLY A CA 1
ATOM 843 C C . GLY A 1 107 ? 3.235 -8.217 -0.819 1.00 97.62 107 GLY A C 1
ATOM 844 O O . GLY A 1 107 ? 3.381 -8.952 -1.792 1.00 97.62 107 GLY A O 1
ATOM 845 N N . ALA A 1 108 ? 2.173 -7.412 -0.707 1.00 98.56 108 ALA A N 1
ATOM 846 C CA . ALA A 1 108 ? 1.192 -7.290 -1.778 1.00 98.56 108 ALA A CA 1
ATOM 847 C C . ALA A 1 108 ? 1.809 -6.670 -3.043 1.00 98.56 108 ALA A C 1
ATOM 849 O O . ALA A 1 108 ? 2.615 -5.739 -2.987 1.00 98.56 108 ALA A O 1
ATOM 850 N N . VAL A 1 109 ? 1.387 -7.173 -4.197 1.00 98.19 109 VAL A N 1
ATOM 851 C CA . VAL A 1 109 ? 1.819 -6.738 -5.521 1.00 98.19 109 VAL A CA 1
ATOM 852 C C . VAL A 1 109 ? 0.597 -6.256 -6.292 1.00 98.19 109 VAL A C 1
ATOM 854 O O . VAL A 1 109 ? -0.325 -7.023 -6.550 1.00 98.19 109 VAL A O 1
ATOM 857 N N . ILE A 1 110 ? 0.596 -4.985 -6.675 1.00 97.94 110 ILE A N 1
ATOM 858 C CA . ILE A 1 110 ? -0.445 -4.333 -7.469 1.00 97.94 110 ILE A CA 1
ATOM 859 C C . ILE A 1 110 ? 0.201 -3.930 -8.791 1.00 97.94 110 ILE A C 1
ATOM 861 O O . ILE A 1 110 ? 1.139 -3.132 -8.802 1.00 97.94 110 ILE A O 1
ATOM 865 N N . ILE A 1 111 ? -0.237 -4.532 -9.897 1.00 94.88 111 ILE A N 1
ATOM 866 C CA . ILE A 1 111 ? 0.356 -4.313 -11.222 1.00 94.88 111 ILE A CA 1
ATOM 867 C C . ILE A 1 111 ? -0.758 -4.168 -12.253 1.00 94.88 111 ILE A C 1
ATOM 869 O O . ILE A 1 111 ? -1.619 -5.037 -12.372 1.00 94.88 111 ILE A O 1
ATOM 873 N N . GLY A 1 112 ? -0.684 -3.107 -13.055 1.00 91.00 112 GLY A N 1
ATOM 874 C CA . GLY A 1 112 ? -1.663 -2.832 -14.104 1.00 91.00 112 GLY A CA 1
ATOM 875 C C . GLY A 1 112 ? -2.108 -1.379 -14.114 1.00 91.00 112 GLY A C 1
ATOM 876 O O . GLY A 1 112 ? -1.932 -0.663 -13.128 1.00 91.00 112 GLY A O 1
ATOM 877 N N . ASP A 1 113 ? -2.714 -0.972 -15.224 1.00 95.06 113 ASP A N 1
ATOM 878 C CA . ASP A 1 113 ? -3.608 0.186 -15.241 1.00 95.06 113 ASP A CA 1
ATOM 879 C C . ASP A 1 113 ? -4.940 -0.246 -14.619 1.00 95.06 113 ASP A C 1
ATOM 881 O O . ASP A 1 113 ? -5.853 -0.675 -15.318 1.00 95.06 113 ASP A O 1
ATOM 885 N N . ILE A 1 114 ? -4.959 -0.299 -13.286 1.00 96.19 114 ILE A N 1
ATOM 886 C CA . ILE A 1 114 ? -6.095 -0.774 -12.494 1.00 96.19 114 ILE A CA 1
ATOM 887 C C . ILE A 1 114 ? -6.436 0.217 -11.394 1.00 96.19 114 ILE A C 1
ATOM 889 O O . ILE A 1 114 ? -5.572 0.947 -10.895 1.00 96.19 114 ILE A O 1
ATOM 893 N N . ILE A 1 115 ? -7.700 0.208 -10.995 1.00 97.75 115 ILE A N 1
ATOM 894 C CA . ILE A 1 115 ? -8.261 1.082 -9.975 1.00 97.75 115 ILE A CA 1
ATOM 895 C C . ILE A 1 115 ? -8.524 0.269 -8.710 1.00 97.75 115 ILE A C 1
ATOM 897 O O . ILE A 1 115 ? -9.228 -0.740 -8.731 1.00 97.75 115 ILE A O 1
ATOM 901 N N . ILE A 1 116 ? -7.979 0.733 -7.589 1.00 98.50 116 ILE A N 1
ATOM 902 C CA . ILE A 1 116 ? -8.312 0.240 -6.253 1.00 98.50 116 ILE A CA 1
ATOM 903 C C . ILE A 1 116 ? -9.214 1.275 -5.590 1.00 98.50 116 ILE A C 1
ATOM 905 O O . ILE A 1 116 ? -8.783 2.398 -5.335 1.00 98.50 116 ILE A O 1
ATOM 909 N N . GLY A 1 117 ? -10.466 0.907 -5.338 1.00 98.62 117 GLY A N 1
ATOM 910 C CA . GLY A 1 117 ? -11.467 1.797 -4.764 1.00 98.62 117 GLY A CA 1
ATOM 911 C C . GLY A 1 117 ? -11.204 2.168 -3.304 1.00 98.62 117 GLY A C 1
ATOM 912 O O . GLY A 1 117 ? -10.444 1.515 -2.587 1.00 98.62 117 GLY A O 1
ATOM 913 N N . ASP A 1 118 ? -11.882 3.220 -2.853 1.00 98.81 118 ASP A N 1
ATOM 914 C CA . ASP A 1 118 ? -11.739 3.757 -1.501 1.00 98.81 118 ASP A CA 1
ATOM 915 C C . ASP A 1 118 ? -12.061 2.722 -0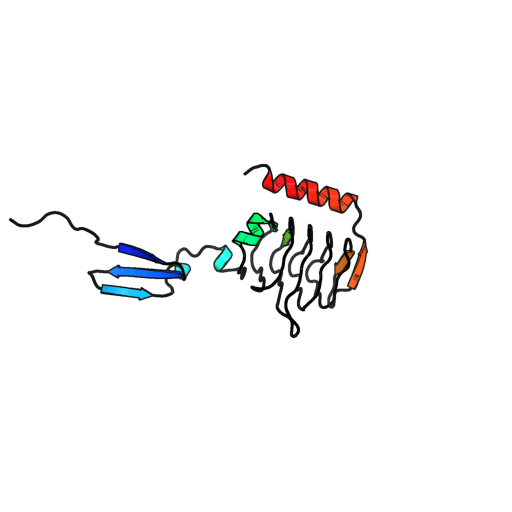.416 1.00 98.81 118 ASP A C 1
ATOM 917 O O . ASP A 1 118 ? -13.002 1.932 -0.531 1.00 98.81 118 ASP A O 1
ATOM 921 N N . ASN A 1 119 ? -11.316 2.773 0.688 1.00 98.62 119 ASN A N 1
ATOM 922 C CA . ASN A 1 119 ? -11.452 1.877 1.839 1.00 98.62 119 ASN A CA 1
ATOM 923 C C . ASN A 1 119 ? -11.260 0.386 1.500 1.00 98.62 119 ASN A C 1
ATOM 925 O O . ASN A 1 119 ? -11.680 -0.474 2.274 1.00 98.62 119 ASN A O 1
ATOM 929 N N . ALA A 1 120 ? -10.670 0.055 0.348 1.00 98.75 120 ALA A N 1
ATOM 930 C CA . ALA A 1 120 ? -10.315 -1.320 0.030 1.00 98.75 120 ALA A CA 1
ATOM 931 C C . ALA A 1 120 ? -9.176 -1.825 0.930 1.00 98.75 120 ALA A C 1
ATOM 933 O O . ALA A 1 120 ? -8.313 -1.064 1.381 1.00 98.75 120 ALA A O 1
ATOM 934 N N . ILE A 1 121 ? -9.159 -3.137 1.155 1.00 98.81 121 ILE A N 1
ATOM 935 C CA . ILE A 1 121 ? -8.105 -3.828 1.892 1.00 98.81 121 ILE A CA 1
ATOM 936 C C . ILE A 1 121 ? -7.465 -4.866 0.976 1.00 98.81 121 ILE A C 1
ATOM 938 O O . ILE A 1 121 ? -8.118 -5.803 0.511 1.00 98.81 121 ILE A O 1
ATOM 942 N N . ILE A 1 122 ? -6.164 -4.715 0.752 1.00 98.81 122 ILE A N 1
ATOM 943 C CA . ILE A 1 122 ? -5.353 -5.654 -0.016 1.00 98.81 122 ILE A CA 1
ATOM 944 C C . ILE A 1 122 ? -4.603 -6.549 0.965 1.00 98.81 122 ILE A C 1
ATOM 946 O O . ILE A 1 122 ? -3.748 -6.079 1.716 1.00 98.81 122 ILE A O 1
ATOM 950 N N . GLY A 1 123 ? -4.935 -7.839 0.972 1.00 98.50 123 GLY A N 1
ATOM 951 C CA . GLY A 1 123 ? -4.329 -8.829 1.857 1.00 98.50 123 GLY A CA 1
ATOM 952 C C . GLY A 1 123 ? -2.828 -9.018 1.624 1.00 98.50 123 GLY A C 1
ATOM 953 O O . GLY A 1 123 ? -2.297 -8.731 0.550 1.00 98.50 123 GLY A O 1
ATOM 954 N N . ALA A 1 124 ? -2.140 -9.536 2.642 1.00 98.38 124 ALA A N 1
ATOM 955 C CA . ALA A 1 124 ? -0.709 -9.815 2.561 1.00 98.38 124 ALA A CA 1
ATOM 956 C C . ALA A 1 124 ? -0.395 -10.819 1.437 1.00 98.38 124 ALA A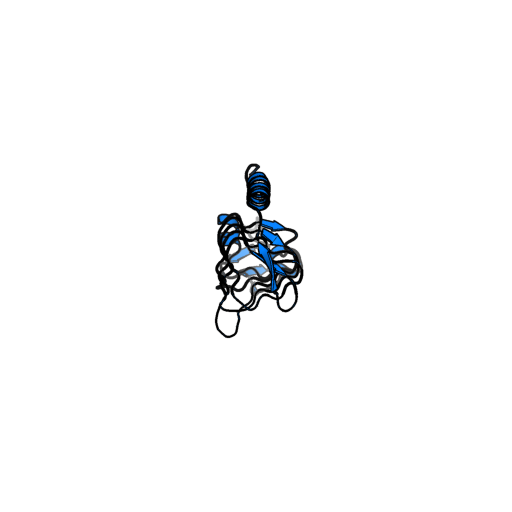 C 1
ATOM 958 O O . ALA A 1 124 ? -1.145 -11.774 1.224 1.00 98.38 124 ALA A O 1
ATOM 959 N N . ASN A 1 125 ? 0.718 -10.601 0.730 1.00 98.38 125 ASN A N 1
ATOM 960 C CA . ASN A 1 125 ? 1.166 -11.392 -0.426 1.00 98.38 125 ASN A CA 1
ATOM 961 C C . ASN A 1 125 ? 0.131 -11.537 -1.566 1.00 98.38 125 ASN A C 1
ATOM 963 O O . ASN A 1 125 ? 0.247 -12.443 -2.393 1.00 98.38 125 ASN A O 1
ATOM 967 N N . ALA A 1 126 ? -0.892 -10.678 -1.628 1.00 98.62 126 ALA A N 1
ATOM 968 C CA . ALA A 1 126 ? -1.863 -10.706 -2.717 1.00 98.62 126 ALA A CA 1
ATOM 969 C C . ALA A 1 126 ? -1.250 -10.187 -4.027 1.00 98.62 126 ALA A C 1
ATOM 971 O O . ALA A 1 126 ? -0.503 -9.212 -4.010 1.00 98.62 126 ALA A O 1
ATOM 972 N N . VAL A 1 127 ? -1.609 -10.789 -5.164 1.00 98.31 127 VAL A N 1
ATOM 973 C CA . VAL A 1 127 ? -1.225 -10.306 -6.503 1.00 98.31 127 VAL A CA 1
ATOM 974 C C . VAL A 1 127 ? -2.467 -9.781 -7.212 1.00 98.31 127 VAL A C 1
ATOM 976 O O . VAL A 1 127 ? -3.293 -10.553 -7.702 1.00 98.31 127 VAL A O 1
ATOM 979 N N . VAL A 1 128 ? -2.611 -8.460 -7.242 1.00 98.12 128 VAL A N 1
ATOM 980 C CA . VAL A 1 128 ? -3.773 -7.749 -7.778 1.00 98.12 128 VAL A CA 1
ATOM 981 C C . VAL A 1 128 ? -3.484 -7.300 -9.206 1.00 98.12 128 VAL A C 1
ATOM 983 O O . VAL A 1 128 ? -2.590 -6.492 -9.451 1.00 98.12 128 VAL A O 1
ATOM 986 N N . THR A 1 129 ? -4.255 -7.842 -10.147 1.00 96.19 129 THR A N 1
ATOM 987 C CA . THR A 1 129 ? -4.117 -7.593 -11.594 1.00 96.19 129 THR A CA 1
ATOM 988 C C . THR A 1 129 ? -5.410 -7.101 -12.246 1.00 96.19 129 THR A C 1
ATOM 990 O O . THR A 1 129 ? -5.486 -6.992 -13.467 1.00 96.19 129 THR A O 1
ATOM 993 N N . LYS A 1 130 ? -6.446 -6.839 -11.443 1.00 96.50 130 LYS A N 1
ATOM 994 C CA . LYS A 1 130 ? -7.763 -6.356 -11.871 1.00 96.50 130 LYS A CA 1
ATOM 995 C C . LYS A 1 130 ? -8.253 -5.291 -10.899 1.00 96.50 130 LYS A C 1
ATOM 997 O O . LYS A 1 130 ? -7.802 -5.267 -9.754 1.00 96.50 130 LYS A O 1
ATOM 1002 N N . ASP A 1 131 ? -9.192 -4.473 -11.359 1.00 97.88 131 ASP A N 1
ATOM 1003 C CA . ASP A 1 131 ? -9.845 -3.463 -10.531 1.00 97.88 131 ASP A CA 1
ATOM 1004 C C . ASP A 1 131 ? -10.464 -4.072 -9.271 1.00 97.88 131 ASP A C 1
ATOM 1006 O O . ASP A 1 131 ? -10.994 -5.189 -9.277 1.00 97.88 131 ASP A O 1
ATOM 1010 N N . VAL A 1 132 ? -10.405 -3.307 -8.185 1.00 98.56 132 VAL A N 1
ATOM 1011 C CA . VAL A 1 132 ? -10.972 -3.656 -6.885 1.00 98.56 132 VAL A CA 1
ATOM 1012 C C . VAL A 1 132 ? -11.979 -2.581 -6.513 1.00 98.56 132 VAL A C 1
ATOM 1014 O O . VAL A 1 132 ? -11.642 -1.401 -6.449 1.00 98.56 132 VAL A O 1
ATOM 1017 N N . ALA A 1 133 ? -13.221 -2.987 -6.260 1.00 98.56 133 ALA A N 1
ATOM 1018 C CA . ALA A 1 133 ? -1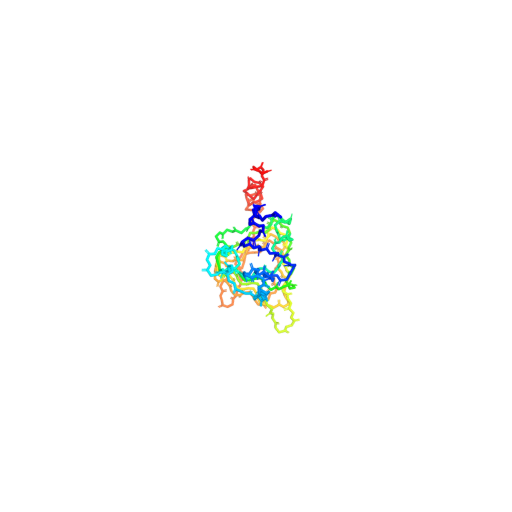4.269 -2.067 -5.841 1.00 98.56 133 ALA A CA 1
ATOM 1019 C C . ALA A 1 133 ? -13.965 -1.440 -4.468 1.00 98.56 133 ALA A C 1
ATOM 1021 O O . ALA A 1 133 ? -13.197 -1.974 -3.664 1.00 98.56 133 ALA A O 1
ATOM 1022 N N . ALA A 1 134 ? -14.599 -0.303 -4.184 1.00 98.62 134 ALA A N 1
ATOM 1023 C CA . ALA A 1 134 ? -14.535 0.318 -2.864 1.00 98.62 134 ALA A CA 1
ATOM 1024 C C . ALA A 1 134 ? -15.043 -0.640 -1.770 1.00 98.62 134 ALA A C 1
ATOM 1026 O O . ALA A 1 134 ? -15.823 -1.555 -2.043 1.00 98.62 134 ALA A O 1
ATOM 1027 N N . LYS A 1 135 ? -14.587 -0.433 -0.529 1.00 98.44 135 LYS A N 1
ATOM 1028 C CA . LYS A 1 135 ? -14.959 -1.234 0.654 1.00 98.44 135 LYS A CA 1
ATOM 1029 C C . LYS A 1 135 ? -14.827 -2.749 0.442 1.00 98.44 135 LYS A C 1
ATOM 1031 O O . LYS A 1 135 ? -15.595 -3.527 0.998 1.00 98.44 135 LYS A O 1
ATOM 1036 N N . THR A 1 136 ? -13.860 -3.191 -0.356 1.00 98.56 136 THR A N 1
ATOM 1037 C CA . THR A 1 136 ? -13.669 -4.611 -0.670 1.00 98.56 136 THR A CA 1
ATOM 1038 C C . THR A 1 136 ? -12.363 -5.135 -0.090 1.00 98.56 136 THR A C 1
ATOM 1040 O O . THR A 1 136 ? -11.326 -4.479 -0.174 1.00 98.56 136 THR A O 1
ATOM 1043 N N . VAL A 1 137 ? -12.403 -6.347 0.461 1.00 98.75 137 VAL A N 1
ATOM 1044 C CA . VAL A 1 137 ? -11.220 -7.118 0.845 1.00 98.75 137 VAL A CA 1
ATOM 1045 C C . VAL A 1 137 ? -10.875 -8.090 -0.278 1.00 98.75 137 VAL A C 1
ATOM 1047 O O . VAL A 1 137 ? -11.693 -8.943 -0.637 1.00 98.75 137 VAL A O 1
ATOM 1050 N N . VAL A 1 138 ? -9.651 -8.004 -0.797 1.00 98.75 138 VAL A N 1
ATOM 1051 C CA . VAL A 1 138 ? -9.107 -8.974 -1.759 1.00 98.75 138 VAL A CA 1
ATOM 1052 C C . VAL A 1 138 ? -7.830 -9.617 -1.235 1.00 98.75 138 VAL A C 1
ATOM 1054 O O . VAL A 1 138 ? -7.031 -8.970 -0.560 1.00 98.75 138 VAL A O 1
ATOM 1057 N N . ALA A 1 139 ? -7.611 -10.891 -1.554 1.00 98.56 139 ALA A N 1
ATOM 1058 C CA . ALA A 1 139 ? -6.385 -11.605 -1.196 1.00 98.56 139 ALA A CA 1
ATOM 1059 C C . ALA A 1 139 ? -6.099 -12.774 -2.154 1.00 98.56 139 ALA A C 1
ATOM 1061 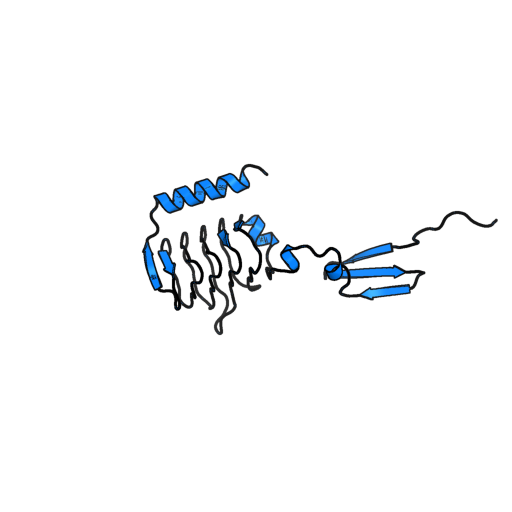O O . ALA A 1 139 ? -6.979 -13.201 -2.901 1.00 98.56 139 ALA A O 1
ATOM 1062 N N . GLY A 1 140 ? -4.876 -13.311 -2.106 1.00 97.94 140 GLY A N 1
ATOM 1063 C CA . GLY A 1 140 ? -4.454 -14.488 -2.876 1.00 97.94 140 GLY A CA 1
ATOM 1064 C C . GLY A 1 140 ? -3.696 -14.172 -4.170 1.00 97.94 140 GLY A C 1
ATOM 1065 O O . GLY A 1 140 ? -3.441 -13.013 -4.501 1.00 97.94 140 GLY A O 1
ATOM 1066 N N . VAL A 1 141 ? -3.318 -15.228 -4.895 1.00 97.69 141 VAL A N 1
ATOM 1067 C CA . VAL A 1 141 ? -2.546 -15.161 -6.147 1.00 97.69 141 VAL A CA 1
ATOM 1068 C C . VAL A 1 141 ? -3.223 -16.042 -7.212 1.00 97.69 141 VAL A C 1
ATOM 1070 O O . VAL A 1 141 ? -3.145 -17.265 -7.110 1.00 97.69 141 VAL A O 1
ATOM 1073 N N . PRO A 1 142 ? -3.897 -15.466 -8.227 1.00 96.56 142 PRO A N 1
ATOM 1074 C CA . PRO A 1 142 ? -4.271 -14.053 -8.331 1.00 96.56 142 PRO A CA 1
ATOM 1075 C C . PRO A 1 142 ? -5.266 -13.652 -7.232 1.00 96.56 142 PRO A C 1
ATOM 1077 O O . PRO A 1 142 ? -6.000 -14.496 -6.711 1.00 96.56 142 PRO A O 1
ATOM 1080 N N . ALA A 1 143 ? -5.298 -12.364 -6.893 1.00 98.25 143 ALA A N 1
ATOM 1081 C CA . ALA A 1 143 ? -6.177 -11.841 -5.860 1.00 98.25 143 ALA A CA 1
ATOM 1082 C C . ALA A 1 143 ? -7.651 -12.032 -6.241 1.00 98.25 143 ALA A C 1
ATOM 1084 O O . ALA A 1 143 ? -8.058 -11.781 -7.378 1.00 98.25 143 ALA A O 1
ATOM 1085 N N . LYS A 1 144 ? -8.454 -12.476 -5.275 1.00 98.38 144 LYS A N 1
ATOM 1086 C CA . LYS A 1 144 ? -9.898 -12.671 -5.413 1.00 98.38 144 LYS A CA 1
ATOM 1087 C C . LYS A 1 144 ? -10.632 -11.906 -4.324 1.00 98.38 144 LYS A C 1
ATOM 1089 O O . LYS A 1 144 ? -10.085 -11.685 -3.244 1.00 98.38 144 LYS A O 1
ATOM 1094 N N . TYR A 1 145 ? -11.873 -11.536 -4.622 1.00 98.44 145 TYR A N 1
ATOM 1095 C CA . TYR A 1 145 ? -12.816 -11.036 -3.629 1.00 98.44 145 TYR A CA 1
ATOM 1096 C C . TYR A 1 145 ? -12.942 -12.033 -2.472 1.00 98.44 145 TYR A C 1
ATOM 1098 O O . TYR A 1 145 ? -13.131 -13.228 -2.705 1.00 98.44 145 TYR A O 1
ATOM 1106 N N . ILE A 1 146 ? -12.840 -11.529 -1.244 1.00 98.50 146 ILE A N 1
ATOM 1107 C CA . ILE A 1 146 ? -13.052 -12.300 -0.016 1.00 98.50 146 ILE A CA 1
ATOM 1108 C C . ILE A 1 146 ? -14.362 -11.883 0.648 1.00 98.50 146 ILE A C 1
ATOM 1110 O O . ILE A 1 146 ? -15.183 -12.735 0.978 1.00 98.50 146 ILE A O 1
ATOM 1114 N N . ARG A 1 147 ? -14.534 -10.577 0.879 1.00 98.44 147 ARG A N 1
ATOM 1115 C CA . ARG A 1 147 ? -15.697 -9.981 1.550 1.00 98.44 147 ARG A CA 1
ATOM 1116 C C . ARG A 1 147 ? -15.697 -8.464 1.392 1.00 98.44 147 ARG A C 1
ATOM 1118 O O . ARG A 1 147 ? -14.699 -7.881 0.972 1.00 98.44 147 ARG A O 1
ATOM 1125 N N . GLU A 1 148 ? -16.768 -7.827 1.838 1.00 98.31 148 GLU A N 1
ATOM 1126 C CA . GLU A 1 148 ? -16.791 -6.384 2.076 1.00 98.31 148 GLU A CA 1
ATOM 1127 C C . GLU A 1 148 ? -16.134 -6.007 3.414 1.00 98.31 148 GLU A C 1
ATOM 1129 O O . GLU A 1 148 ? -16.063 -6.801 4.362 1.00 98.31 148 GLU A O 1
ATOM 1134 N N . VAL A 1 149 ? -15.628 -4.779 3.469 1.00 98.12 149 VAL A N 1
ATOM 1135 C CA . VAL A 1 149 ? -15.089 -4.123 4.661 1.00 98.12 149 VAL A CA 1
ATOM 1136 C C . VAL A 1 149 ? -16.254 -3.533 5.445 1.00 98.12 149 VAL A C 1
ATOM 1138 O O . VAL A 1 149 ? -17.055 -2.780 4.893 1.00 98.12 149 VAL A O 1
ATOM 1141 N N . LYS A 1 150 ? -16.352 -3.857 6.735 1.00 98.00 150 LYS A N 1
ATOM 1142 C CA . LYS A 1 150 ? -17.408 -3.315 7.597 1.00 98.00 150 LYS A CA 1
ATOM 1143 C C . LYS A 1 150 ? -17.121 -1.854 7.934 1.00 98.00 150 LYS A C 1
ATOM 1145 O O . LYS A 1 150 ? -15.964 -1.483 8.119 1.00 98.00 150 LYS A O 1
ATOM 1150 N N . ASP A 1 151 ? -18.164 -1.046 8.116 1.00 97.44 151 ASP A N 1
ATOM 1151 C CA . ASP A 1 151 ? -18.001 0.372 8.471 1.00 97.44 151 ASP A CA 1
ATOM 1152 C C . ASP A 1 151 ? -17.244 0.558 9.800 1.00 97.44 151 ASP A C 1
ATOM 1154 O O . ASP A 1 151 ? -16.414 1.453 9.921 1.00 97.44 151 ASP A O 1
ATOM 1158 N N . GLU A 1 152 ? -17.432 -0.350 10.762 1.00 97.81 152 GLU A N 1
ATOM 1159 C CA . GLU A 1 152 ? -16.668 -0.358 12.017 1.00 97.81 152 GLU A CA 1
ATOM 1160 C C . GLU A 1 152 ? -15.156 -0.542 11.783 1.00 97.81 152 GLU A C 1
ATOM 1162 O O . GLU A 1 152 ? -14.341 0.111 12.432 1.00 97.81 152 GLU A O 1
ATOM 1167 N N . GLU A 1 153 ? -14.752 -1.390 10.830 1.00 97.69 153 GLU A N 1
ATOM 1168 C CA . GLU A 1 153 ? -13.337 -1.578 10.478 1.00 97.69 153 GLU A CA 1
ATOM 1169 C C . GLU A 1 153 ? -12.748 -0.307 9.846 1.00 97.69 153 GLU A C 1
ATOM 1171 O O . GLU A 1 153 ? -11.598 0.042 10.123 1.00 97.69 153 GLU A O 1
ATOM 1176 N N . ILE A 1 154 ? -13.542 0.409 9.040 1.00 97.56 154 ILE A N 1
ATOM 1177 C CA . ILE A 1 154 ? -13.156 1.694 8.441 1.00 97.56 154 ILE A CA 1
ATOM 1178 C C . ILE A 1 154 ? -12.964 2.747 9.536 1.00 97.56 154 ILE A C 1
ATOM 1180 O O . ILE A 1 154 ? -11.924 3.405 9.575 1.00 97.56 154 ILE A O 1
ATOM 1184 N N . GLU A 1 155 ? -13.917 2.884 10.458 1.00 97.62 155 GLU A N 1
ATOM 1185 C CA . GLU A 1 155 ? -13.819 3.843 11.565 1.00 97.62 155 GLU A CA 1
ATOM 1186 C C . GLU A 1 155 ? -12.641 3.531 12.492 1.00 97.62 155 GLU A C 1
ATOM 1188 O O . GLU A 1 155 ? -11.873 4.430 12.855 1.00 97.62 155 GLU A O 1
ATOM 1193 N N . ASN A 1 156 ? -12.424 2.253 12.812 1.00 97.75 156 ASN A N 1
ATOM 1194 C CA . ASN A 1 156 ? -11.273 1.812 13.596 1.00 97.75 156 ASN A CA 1
ATOM 1195 C C . ASN A 1 156 ? -9.952 2.169 12.904 1.00 97.75 156 ASN A C 1
ATOM 1197 O O . ASN A 1 156 ? -9.045 2.716 13.542 1.00 97.75 156 ASN A O 1
ATOM 1201 N N . TYR A 1 157 ? -9.854 1.928 11.593 1.00 96.94 157 TYR A N 1
ATOM 1202 C CA . TYR A 1 157 ? -8.694 2.318 10.800 1.00 96.94 157 TYR A CA 1
ATOM 1203 C C . TYR A 1 157 ? -8.477 3.833 10.811 1.00 96.94 157 TYR A C 1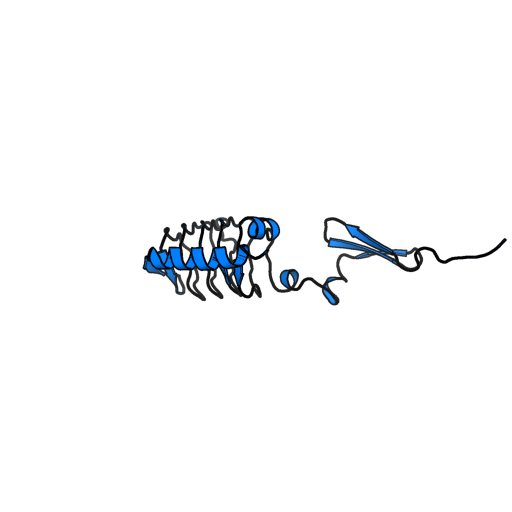
ATOM 1205 O O . TYR A 1 157 ? -7.373 4.290 11.102 1.00 96.94 157 TYR A O 1
ATOM 1213 N N . LEU A 1 158 ? -9.516 4.630 10.551 1.00 96.12 158 LEU A N 1
ATOM 1214 C CA . LEU A 1 158 ? -9.415 6.090 10.521 1.00 96.12 158 LEU A CA 1
ATOM 1215 C C . LEU A 1 158 ? -9.050 6.667 11.891 1.00 96.12 158 LEU A C 1
ATOM 1217 O O . LEU A 1 158 ? -8.240 7.594 11.969 1.00 96.12 158 LEU A O 1
ATOM 1221 N N . SER A 1 159 ? -9.600 6.117 12.974 1.00 96.00 159 SER A N 1
ATOM 1222 C CA . SER A 1 159 ? -9.249 6.482 14.349 1.00 96.00 159 SER A CA 1
ATOM 1223 C C . SER A 1 159 ? -7.770 6.207 14.637 1.00 96.00 159 SER A C 1
ATOM 1225 O O . SER A 1 159 ? -7.028 7.116 15.035 1.00 96.00 159 SER A O 1
ATOM 1227 N N . PHE A 1 160 ? -7.305 4.990 14.332 1.00 93.19 160 PHE A N 1
ATOM 1228 C CA . PHE A 1 160 ? -5.898 4.614 14.449 1.00 93.19 160 PHE A CA 1
ATOM 1229 C C . PHE A 1 160 ? -5.000 5.516 13.596 1.00 93.19 160 PHE A C 1
ATOM 1231 O O . PHE A 1 160 ? -4.011 6.056 14.092 1.00 93.19 160 PHE A O 1
ATOM 1238 N N . HIS A 1 161 ? -5.361 5.736 12.336 1.00 93.25 161 HIS A N 1
ATOM 1239 C CA . HIS A 1 161 ? -4.592 6.531 11.392 1.00 93.25 161 HIS A CA 1
ATOM 1240 C C . HIS A 1 161 ? -4.452 7.977 11.875 1.00 93.25 161 HIS A C 1
ATOM 1242 O O . HIS A 1 161 ? -3.340 8.488 12.005 1.00 93.25 161 HIS A O 1
ATOM 1248 N N . ARG A 1 162 ? -5.563 8.626 12.252 1.00 93.00 162 ARG A N 1
ATOM 1249 C CA . ARG A 1 162 ? -5.562 9.988 12.813 1.00 93.00 162 ARG A CA 1
ATOM 1250 C C . ARG A 1 162 ? -4.673 10.089 14.053 1.00 93.00 162 ARG A C 1
ATOM 1252 O O . ARG A 1 162 ? -3.974 11.089 14.202 1.00 93.00 162 ARG A O 1
ATOM 1259 N N . SER A 1 163 ? -4.648 9.066 14.914 1.00 91.81 163 SER A N 1
ATOM 1260 C CA . SER A 1 163 ? -3.803 9.064 16.119 1.00 91.81 163 SER A CA 1
ATOM 1261 C C . SER A 1 163 ? -2.306 9.211 15.806 1.00 91.81 163 SER A C 1
ATOM 1263 O O . SER A 1 163 ? -1.579 9.843 16.569 1.00 91.81 163 SER A O 1
ATOM 1265 N N . LYS A 1 164 ? -1.844 8.709 14.651 1.00 86.38 164 LYS A N 1
ATOM 1266 C CA . LYS A 1 164 ? -0.434 8.783 14.230 1.00 86.38 164 LYS A CA 1
ATOM 1267 C C . LYS A 1 164 ? -0.001 10.167 13.749 1.00 86.38 164 LYS A C 1
ATOM 1269 O O . LYS A 1 164 ? 1.195 10.448 13.758 1.00 86.38 164 LYS A O 1
ATOM 1274 N N . PHE A 1 165 ? -0.945 11.028 13.372 1.00 83.44 165 PHE A N 1
ATOM 1275 C CA . PHE A 1 165 ? -0.663 12.380 12.876 1.00 83.44 165 PHE A CA 1
ATOM 1276 C C . PHE A 1 165 ? -1.036 13.493 13.865 1.00 83.44 165 PHE A C 1
ATOM 1278 O O . PHE A 1 165 ? -0.691 14.640 13.619 1.00 83.44 165 PHE A O 1
ATOM 1285 N N . LYS A 1 166 ? -1.704 13.182 14.987 1.00 74.06 166 LYS A N 1
ATOM 1286 C CA . LYS A 1 166 ? -2.051 14.165 16.034 1.00 74.06 166 LYS A CA 1
ATOM 1287 C C . LYS A 1 166 ? -0.866 14.609 16.909 1.00 74.06 166 LYS A C 1
ATOM 1289 O O . LYS A 1 166 ? -0.989 15.607 17.604 1.00 74.06 166 LYS A O 1
ATOM 1294 N N . ASN A 1 167 ? 0.255 13.885 16.876 1.00 51.28 167 ASN A N 1
ATOM 1295 C CA . ASN A 1 167 ? 1.405 14.084 17.772 1.00 51.28 167 ASN A CA 1
ATOM 1296 C C . ASN A 1 167 ? 2.646 14.667 17.061 1.00 51.28 167 ASN A C 1
ATOM 1298 O O . ASN A 1 167 ? 3.770 14.339 17.441 1.00 51.28 167 ASN A O 1
ATOM 1302 N N . LYS A 1 168 ? 2.468 15.459 15.999 1.00 46.50 168 LYS A N 1
ATOM 1303 C CA . LYS A 1 168 ? 3.562 16.093 15.248 1.00 46.50 168 LYS A CA 1
ATOM 1304 C C . LYS A 1 168 ? 3.314 17.574 15.038 1.00 46.50 168 LYS A C 1
ATOM 1306 O O . LYS A 1 168 ? 2.137 17.926 14.815 1.00 46.50 168 LYS A O 1
#

Foldseek 3Di:
DDDDDDDPCWDWDDDPQQWIWIQHVNDTDIDNDDCCVPPDDQCVPFEADQCVVVQVVLLEAEACQGLHYADPPAAAHHLEYDYANEHQDEAPAGGEYEYAHEYADYNEYHYYPEYEEANEYEDHNEDDDYHHYHQFYWGDVPIDTDDGHDVVNSVVSVVVSVVVVPPD